Protein AF-A0A8S9KNU0-F1 (afdb_monomer)

InterPro domains:
  IPR002068 Alpha crystallin/Hsp20 domain [PF00011] (7-111)
  IPR002068 Alpha crystallin/Hsp20 domain [PS01031] (1-112)
  IPR008978 HSP20-like chaperone [G3DSA:2.60.40.790] (1-112)
  IPR008978 HSP20-like chaperone [SSF49764] (2-106)
  IPR031107 Small heat shock protein [PTHR11527] (1-111)

Secondary structure (DSSP, 8-state):
-----EEEEEETTEEEEEEE-TT--GGG-EEEEETTTEEEEEEEE-------TT---S---S--EEEEEEEEPPTTEEEEEEEEEEETTEEEEEEEEPPPPP-PPP-PPP-------HHHHHHHHHHTT--TTSHHHHHHHHHHHHHHHHTS--

pLDDT: mean 79.93, std 18.61, range [39.0, 98.62]

Radius of gyration: 36.58 Å; Cα contacts (8 Å, |Δi|>4): 173; chains: 1; bounding box: 70×51×96 Å

Nearest PDB structures (foldseek):
  2byu-assembly1_B  TM=9.142E-01  e=1.350E-09  Triticum aestivum
  5ds1-assembly1_A-2  TM=8.818E-01  e=3.787E-10  Pisum sativum
  3w1z-assembly1_D  TM=8.159E-01  e=3.928E-08  Schizosaccharomyces pombe 972h-
  3w1z-assembly1_B  TM=7.900E-01  e=1.122E-07  Schizosaccharomyces pombe 972h-
  3w1z-assembly1_C  TM=7.941E-01  e=1.186E-07  Schizosaccharomyces pombe 972h-

Structure (mmCIF, N/CA/C/O backbone):
data_AF-A0A8S9KNU0-F1
#
_entry.id   AF-A0A8S9KNU0-F1
#
loop_
_atom_site.group_PDB
_atom_site.id
_atom_site.type_symbol
_atom_site.label_atom_id
_atom_site.label_alt_id
_atom_site.label_comp_id
_atom_site.label_asym_id
_atom_site.label_entity_id
_atom_site.label_seq_id
_atom_site.pdbx_PDB_ins_code
_atom_site.Cartn_x
_atom_site.Cartn_y
_atom_site.Cartn_z
_atom_site.occupancy
_atom_site.B_iso_or_equiv
_atom_site.auth_seq_id
_atom_site.auth_comp_id
_atom_site.auth_asym_id
_atom_site.auth_atom_id
_atom_site.pdbx_PDB_model_num
ATOM 1 N N . MET A 1 1 ? 5.680 15.357 -9.346 1.00 52.38 1 MET A N 1
ATOM 2 C CA . MET A 1 1 ? 5.567 13.998 -8.766 1.00 52.38 1 MET A CA 1
ATOM 3 C C . MET A 1 1 ? 4.979 13.066 -9.814 1.00 52.38 1 MET A C 1
ATOM 5 O O . MET A 1 1 ? 4.029 13.459 -10.489 1.00 52.38 1 MET A O 1
ATOM 9 N N . ALA A 1 2 ? 5.548 11.876 -10.019 1.00 60.03 2 ALA A N 1
ATOM 10 C CA . ALA A 1 2 ? 4.915 10.880 -10.880 1.00 60.03 2 ALA A CA 1
ATOM 11 C C . ALA A 1 2 ? 3.569 10.487 -10.251 1.00 60.03 2 ALA A C 1
ATOM 13 O O . ALA A 1 2 ? 3.541 10.012 -9.116 1.00 60.03 2 ALA A O 1
ATOM 14 N N . ALA A 1 3 ? 2.458 10.743 -10.949 1.00 72.81 3 ALA A N 1
ATOM 15 C CA . ALA A 1 3 ? 1.152 10.288 -10.500 1.00 72.81 3 ALA A CA 1
ATOM 16 C C . ALA A 1 3 ? 1.181 8.765 -10.588 1.00 72.81 3 ALA A C 1
ATOM 18 O O . ALA A 1 3 ? 1.229 8.213 -11.682 1.00 72.81 3 ALA A O 1
ATOM 19 N N . THR A 1 4 ? 1.288 8.120 -9.432 1.00 89.25 4 THR A N 1
ATOM 20 C CA . THR A 1 4 ? 1.235 6.668 -9.317 1.00 89.25 4 THR A CA 1
ATOM 21 C C . THR A 1 4 ? -0.218 6.325 -9.009 1.00 89.25 4 THR A C 1
ATOM 23 O O . THR A 1 4 ? -0.683 6.735 -7.938 1.00 89.25 4 THR A O 1
ATOM 26 N N . PRO A 1 5 ? -0.952 5.710 -9.956 1.00 93.69 5 PRO A N 1
ATOM 27 C CA . PRO A 1 5 ? -2.348 5.348 -9.760 1.00 93.69 5 PRO A CA 1
ATOM 28 C C . PRO A 1 5 ? -2.507 4.455 -8.538 1.00 93.69 5 PRO A C 1
ATOM 30 O O . PRO A 1 5 ? -1.625 3.649 -8.231 1.00 93.69 5 PRO A O 1
ATOM 33 N N . ALA A 1 6 ? -3.607 4.649 -7.822 1.00 96.38 6 ALA A N 1
ATOM 34 C CA . ALA A 1 6 ? -3.935 3.823 -6.684 1.00 96.38 6 ALA A CA 1
ATOM 35 C C . ALA A 1 6 ? -5.440 3.786 -6.450 1.00 96.38 6 ALA A C 1
ATOM 37 O O . ALA A 1 6 ? -6.076 4.842 -6.485 1.00 96.38 6 ALA A O 1
ATOM 38 N N . ASP A 1 7 ? -5.933 2.606 -6.099 1.00 98.00 7 ASP A N 1
ATOM 39 C CA . ASP A 1 7 ? -7.295 2.367 -5.643 1.00 98.00 7 ASP A CA 1
ATOM 40 C C . ASP A 1 7 ? -7.296 2.010 -4.156 1.00 98.00 7 ASP A C 1
ATOM 42 O O . ASP A 1 7 ? -6.345 1.422 -3.632 1.00 98.00 7 ASP A O 1
ATOM 46 N N . VAL A 1 8 ? -8.385 2.364 -3.475 1.00 98.12 8 VAL A N 1
ATOM 47 C CA . VAL A 1 8 ? -8.634 2.003 -2.078 1.00 98.12 8 VAL A CA 1
ATOM 48 C C . VAL A 1 8 ? -9.959 1.267 -2.021 1.00 98.12 8 VAL A C 1
ATOM 50 O O . VAL A 1 8 ? -10.991 1.803 -2.421 1.00 98.12 8 VAL A O 1
ATOM 53 N N . ILE A 1 9 ? -9.918 0.027 -1.550 1.00 98.31 9 ILE A N 1
ATOM 54 C CA . ILE A 1 9 ? -11.060 -0.878 -1.507 1.00 98.31 9 ILE A CA 1
ATOM 55 C C . ILE A 1 9 ? -11.364 -1.175 -0.047 1.00 98.31 9 ILE A C 1
ATOM 57 O O . ILE A 1 9 ? -10.495 -1.614 0.707 1.00 98.31 9 ILE A O 1
ATOM 61 N N . GLU A 1 10 ? -12.609 -0.957 0.350 1.00 98.00 10 GLU A N 1
ATOM 62 C CA . GLU A 1 10 ? -13.100 -1.373 1.654 1.00 98.00 10 GLU A CA 1
ATOM 63 C C . GLU A 1 10 ? -13.756 -2.754 1.547 1.00 98.00 10 GLU A C 1
ATOM 65 O O . GLU A 1 10 ? -14.719 -2.962 0.810 1.00 98.00 10 GLU A O 1
ATOM 70 N N . HIS A 1 11 ? -13.239 -3.704 2.317 1.00 97.44 11 HIS A N 1
ATOM 71 C CA . HIS A 1 11 ? -13.869 -4.991 2.574 1.00 97.44 11 HIS A CA 1
ATOM 72 C C . HIS A 1 11 ? -14.480 -5.002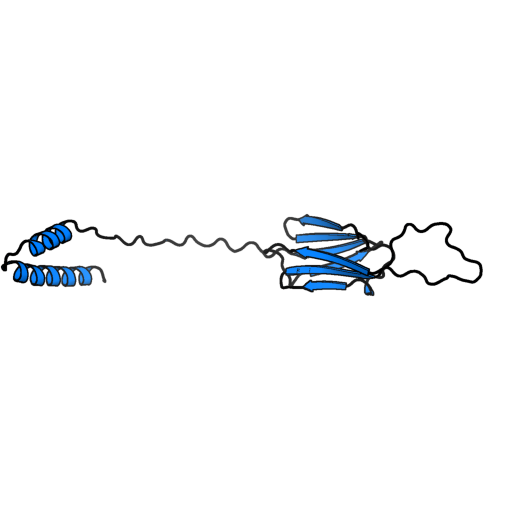 3.984 1.00 97.44 11 HIS A C 1
ATOM 74 O O . HIS A 1 11 ? -14.145 -4.149 4.812 1.00 97.44 11 HIS A O 1
ATOM 80 N N . PRO A 1 12 ? -15.346 -5.978 4.319 1.00 96.00 12 PRO A N 1
ATOM 81 C CA . PRO A 1 12 ? -15.932 -6.072 5.657 1.00 96.00 12 PRO A CA 1
ATOM 82 C C . PRO A 1 12 ? -14.894 -6.082 6.788 1.00 96.00 12 PRO A C 1
ATOM 84 O O . PRO A 1 12 ? -15.094 -5.406 7.792 1.00 96.00 12 PRO A O 1
ATOM 87 N N . ASN A 1 13 ? -13.758 -6.759 6.577 1.00 96.81 13 ASN A N 1
ATOM 88 C CA . ASN A 1 13 ? -12.741 -7.000 7.608 1.00 96.81 13 ASN A CA 1
ATOM 89 C C . ASN A 1 13 ? -11.398 -6.299 7.340 1.00 96.81 13 ASN A C 1
ATOM 91 O O . ASN A 1 13 ? -10.461 -6.497 8.105 1.00 96.81 13 ASN A O 1
ATOM 95 N N . ALA A 1 14 ? -11.261 -5.536 6.250 1.00 98.00 14 ALA A N 1
ATOM 96 C CA . ALA A 1 14 ? -9.982 -4.930 5.875 1.00 98.00 14 ALA A CA 1
ATOM 97 C C . ALA A 1 14 ? -10.144 -3.739 4.923 1.00 98.00 14 ALA A C 1
ATOM 99 O O . ALA A 1 14 ? -11.149 -3.620 4.221 1.00 98.00 14 ALA A O 1
ATOM 100 N N . TYR A 1 15 ? -9.106 -2.914 4.848 1.00 98.56 15 TYR A N 1
ATOM 101 C CA . TYR A 1 15 ? -8.871 -1.949 3.780 1.00 98.56 15 TYR A CA 1
ATOM 102 C C . TYR A 1 15 ? -7.731 -2.447 2.892 1.00 98.56 15 TYR A C 1
ATOM 104 O O . TYR A 1 15 ? -6.698 -2.898 3.389 1.00 98.56 15 TYR A O 1
ATOM 112 N N . VAL A 1 16 ? -7.909 -2.369 1.575 1.00 98.56 16 VAL A N 1
ATOM 113 C CA . VAL A 1 16 ? -6.924 -2.820 0.589 1.00 98.56 16 VAL A CA 1
ATOM 114 C C . VAL A 1 16 ? -6.544 -1.662 -0.320 1.00 98.56 16 VAL A C 1
ATOM 116 O O . VAL A 1 16 ? -7.388 -1.098 -1.011 1.00 98.56 16 VAL A O 1
ATOM 119 N N . PHE A 1 17 ? -5.258 -1.333 -0.341 1.00 98.44 17 PHE A N 1
ATOM 120 C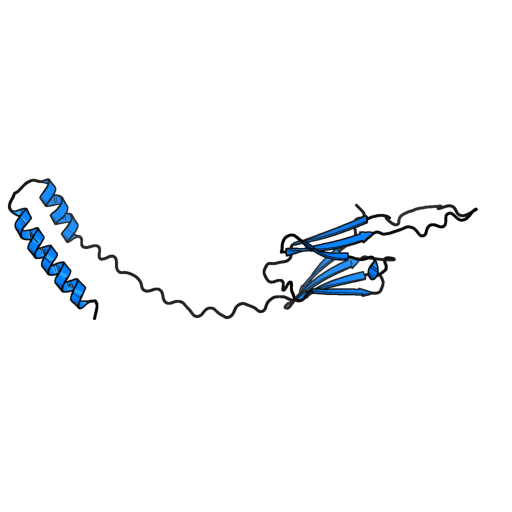 CA . PHE A 1 17 ? -4.667 -0.305 -1.188 1.00 98.44 17 PHE A CA 1
ATOM 121 C C . PHE A 1 17 ? -3.956 -0.990 -2.347 1.00 98.44 17 PHE A C 1
ATOM 123 O O . PHE A 1 17 ? -3.012 -1.753 -2.131 1.00 98.44 17 PHE A O 1
ATOM 130 N N . VAL A 1 18 ? -4.405 -0.729 -3.569 1.00 98.19 18 VAL A N 1
ATOM 131 C CA . VAL A 1 18 ? -3.822 -1.284 -4.794 1.00 98.19 18 VAL A CA 1
ATOM 132 C C . VAL A 1 18 ? -3.084 -0.160 -5.496 1.00 98.19 18 VAL A C 1
ATOM 134 O O . VAL A 1 18 ? -3.687 0.864 -5.786 1.00 98.19 18 VAL A O 1
ATOM 137 N N . VAL A 1 19 ? -1.781 -0.308 -5.723 1.00 96.69 19 VAL A N 1
ATOM 138 C CA . VAL A 1 19 ? -0.928 0.753 -6.266 1.00 96.69 19 VAL A CA 1
ATOM 139 C C . VAL A 1 19 ? -0.090 0.212 -7.415 1.00 96.69 19 VAL A C 1
ATOM 141 O O . VAL A 1 19 ? 0.651 -0.757 -7.248 1.00 96.69 19 VAL A O 1
ATOM 144 N N . ASP A 1 20 ? -0.152 0.874 -8.566 1.00 94.38 20 ASP A N 1
ATOM 145 C CA . ASP A 1 20 ? 0.602 0.456 -9.746 1.00 94.38 20 ASP A CA 1
ATOM 146 C C . ASP A 1 20 ? 2.092 0.763 -9.575 1.00 94.38 20 ASP A C 1
ATOM 148 O O . ASP A 1 20 ? 2.511 1.921 -9.542 1.00 94.38 20 ASP A O 1
ATOM 152 N N . MET A 1 21 ? 2.927 -0.272 -9.537 1.00 91.75 21 MET A N 1
ATOM 153 C CA . MET A 1 21 ? 4.382 -0.201 -9.355 1.00 91.75 21 MET A CA 1
ATOM 154 C C . MET A 1 21 ? 5.168 -0.953 -10.449 1.00 91.75 21 MET A C 1
ATOM 156 O O . MET A 1 21 ? 6.086 -1.715 -10.135 1.00 91.75 21 MET A O 1
ATOM 160 N N . PRO A 1 22 ? 4.873 -0.753 -11.751 1.00 91.25 22 PRO A N 1
ATOM 161 C CA . PRO A 1 22 ? 5.529 -1.517 -12.804 1.00 91.25 22 PRO A CA 1
ATOM 162 C C . PRO A 1 22 ? 7.029 -1.216 -12.869 1.00 91.25 22 PRO A C 1
ATOM 164 O O . PRO A 1 22 ? 7.444 -0.053 -12.936 1.00 91.25 22 PRO A O 1
ATOM 167 N N . GLY A 1 23 ? 7.829 -2.283 -12.918 1.00 88.81 23 GLY A N 1
ATOM 168 C CA . GLY A 1 23 ? 9.282 -2.213 -13.078 1.00 88.81 23 GLY A CA 1
ATOM 169 C C . GLY A 1 23 ? 10.050 -1.761 -11.835 1.00 88.81 23 GLY A C 1
ATOM 170 O O . GLY A 1 23 ? 11.196 -1.351 -11.979 1.00 88.81 23 GLY A O 1
ATOM 171 N N . ILE A 1 24 ? 9.437 -1.809 -10.650 1.00 90.31 24 ILE A N 1
ATOM 172 C CA . ILE A 1 24 ? 10.104 -1.546 -9.369 1.00 90.31 24 ILE A CA 1
ATOM 173 C C . ILE A 1 24 ? 10.237 -2.874 -8.626 1.00 90.31 24 ILE A C 1
ATOM 175 O O . ILE A 1 24 ? 9.274 -3.639 -8.539 1.00 90.31 24 ILE A O 1
ATOM 179 N N . LYS A 1 25 ? 11.424 -3.159 -8.089 1.00 89.38 25 LYS A N 1
ATOM 180 C CA . LYS A 1 25 ? 1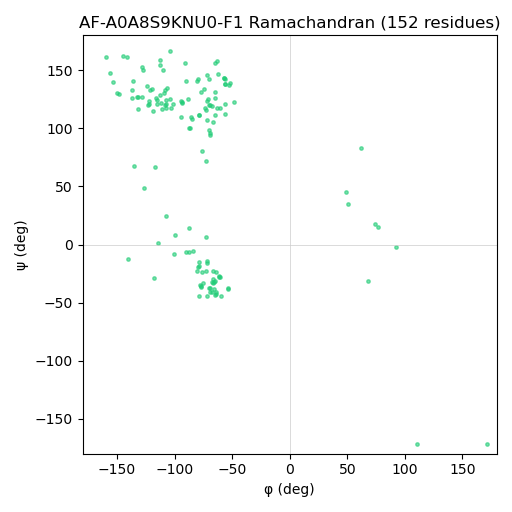1.631 -4.356 -7.264 1.00 89.38 25 LYS A CA 1
ATOM 181 C C . LYS A 1 25 ? 10.949 -4.177 -5.912 1.00 89.38 25 LYS A C 1
ATOM 183 O O . LYS A 1 25 ? 10.950 -3.080 -5.368 1.00 89.38 25 LYS A O 1
ATOM 188 N N . GLY A 1 26 ? 10.420 -5.256 -5.333 1.00 88.38 26 GLY A N 1
ATOM 189 C CA . GLY A 1 26 ? 9.752 -5.197 -4.024 1.00 88.38 26 GLY A CA 1
ATOM 190 C C . GLY A 1 26 ? 10.614 -4.556 -2.928 1.00 88.38 26 GLY A C 1
ATOM 191 O O . GLY A 1 26 ? 10.110 -3.762 -2.146 1.00 88.38 26 GLY A O 1
ATOM 192 N N . GLU A 1 27 ? 11.922 -4.821 -2.943 1.00 90.81 27 GLU A N 1
ATOM 193 C CA . GLU A 1 27 ? 12.914 -4.260 -2.009 1.00 90.81 27 GLU A CA 1
ATOM 194 C C . GLU A 1 27 ? 13.080 -2.731 -2.114 1.00 90.81 27 GLU A C 1
ATOM 196 O O . GLU A 1 27 ? 13.502 -2.082 -1.162 1.00 90.81 27 GLU A O 1
ATOM 201 N N . GLU A 1 28 ? 12.740 -2.141 -3.262 1.00 91.75 28 GLU A N 1
ATOM 202 C CA . GLU A 1 28 ? 12.826 -0.696 -3.515 1.00 91.75 28 GLU A CA 1
ATOM 203 C C . GLU A 1 28 ? 11.528 0.041 -3.132 1.00 91.75 28 GLU A C 1
ATOM 205 O O . GLU A 1 28 ? 11.468 1.275 -3.169 1.00 91.75 28 GLU A O 1
ATOM 210 N N . ILE A 1 29 ? 10.477 -0.702 -2.765 1.00 95.12 29 ILE A N 1
ATOM 211 C CA . ILE A 1 29 ? 9.192 -0.161 -2.325 1.00 95.12 29 ILE A CA 1
ATOM 212 C C . ILE A 1 29 ? 9.195 -0.068 -0.803 1.00 95.12 29 ILE A C 1
ATOM 214 O O . ILE A 1 29 ? 9.342 -1.058 -0.091 1.00 95.12 29 ILE A O 1
ATOM 218 N N . LYS A 1 30 ? 8.954 1.135 -0.288 1.00 97.00 30 LYS A N 1
ATOM 219 C CA . LYS A 1 30 ? 8.873 1.400 1.146 1.00 97.00 30 LYS A CA 1
ATOM 220 C C . LYS A 1 30 ? 7.427 1.678 1.545 1.00 97.00 30 LYS A C 1
ATOM 222 O O . LYS A 1 30 ? 6.827 2.639 1.059 1.00 97.00 30 LYS A O 1
ATOM 227 N N . VAL A 1 31 ? 6.898 0.854 2.448 1.00 97.44 31 VAL A N 1
ATOM 228 C CA . VAL A 1 31 ? 5.557 0.988 3.039 1.00 97.44 31 VAL A CA 1
ATOM 229 C C . VAL A 1 31 ? 5.705 1.253 4.533 1.00 97.44 31 VAL A C 1
ATOM 231 O O . VAL A 1 31 ? 6.388 0.498 5.221 1.00 97.44 31 VAL A O 1
ATOM 234 N N . GLN A 1 32 ? 5.125 2.344 5.029 1.00 97.50 32 GLN A N 1
ATOM 235 C CA . GLN A 1 32 ? 5.232 2.770 6.429 1.00 97.50 32 GLN A CA 1
ATOM 236 C C . GLN A 1 32 ? 3.941 3.424 6.909 1.00 97.50 32 GLN A C 1
ATOM 238 O O . GLN A 1 32 ? 3.147 3.884 6.095 1.00 97.50 32 GLN A O 1
ATOM 243 N N . VAL A 1 33 ? 3.770 3.520 8.226 1.00 97.56 33 VAL A N 1
ATOM 244 C CA . VAL A 1 33 ? 2.754 4.376 8.846 1.00 97.56 33 VAL A CA 1
ATOM 245 C C . VAL A 1 33 ? 3.465 5.566 9.492 1.00 97.56 33 VAL A C 1
ATOM 247 O O . VAL A 1 33 ? 4.394 5.389 10.277 1.00 97.56 33 VAL A O 1
ATOM 250 N N . GLU A 1 34 ? 3.063 6.779 9.122 1.00 96.94 34 GLU A N 1
ATOM 251 C CA . GLU A 1 34 ? 3.546 8.048 9.675 1.00 96.94 34 GLU A CA 1
ATOM 252 C C . GLU A 1 34 ? 2.420 8.740 10.453 1.00 96.94 34 GLU A C 1
ATOM 254 O O . GLU A 1 34 ? 1.245 8.504 10.181 1.00 96.94 34 GLU A O 1
ATOM 259 N N . ASN A 1 35 ? 2.758 9.652 11.373 1.00 94.62 35 ASN A N 1
ATOM 260 C CA . ASN A 1 35 ? 1.780 10.484 12.096 1.00 94.62 35 ASN A CA 1
ATOM 261 C C . ASN A 1 35 ? 0.619 9.662 12.687 1.00 94.62 35 ASN A C 1
ATOM 263 O O . ASN A 1 35 ? -0.545 10.007 12.496 1.00 94.62 35 ASN A O 1
ATOM 267 N N . GLU A 1 36 ? 0.958 8.538 13.323 1.00 92.69 36 GLU A N 1
ATOM 268 C CA . GLU A 1 36 ? 0.048 7.588 13.984 1.00 92.69 36 GLU A CA 1
ATOM 269 C C . GLU A 1 36 ? -0.886 6.797 13.057 1.00 92.69 36 GLU A C 1
ATOM 271 O O . GLU A 1 36 ? -1.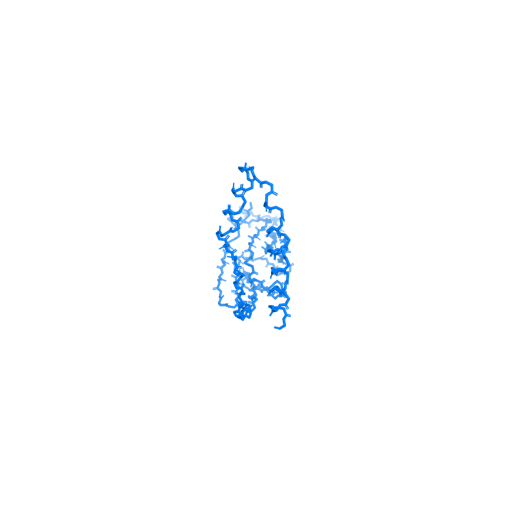193 5.657 13.366 1.00 92.69 36 GLU A O 1
ATOM 276 N N . ASN A 1 37 ? -1.318 7.341 11.918 1.00 96.00 37 ASN A N 1
ATOM 277 C CA . ASN A 1 37 ? -2.411 6.767 11.122 1.00 96.00 37 ASN A CA 1
ATOM 278 C C . ASN A 1 37 ? -2.178 6.841 9.598 1.00 96.00 37 ASN A C 1
ATOM 280 O O . ASN A 1 37 ? -2.858 6.173 8.826 1.00 96.00 37 ASN A O 1
ATOM 284 N N . VAL A 1 38 ? -1.194 7.595 9.116 1.00 98.00 38 VAL A N 1
ATOM 285 C CA . VAL A 1 38 ? -1.038 7.839 7.677 1.00 98.00 38 VAL A CA 1
ATOM 286 C C . VAL A 1 38 ? -0.231 6.722 7.021 1.00 98.00 38 VAL A C 1
ATOM 288 O O . VAL A 1 38 ? 0.984 6.655 7.190 1.00 98.00 38 VAL A O 1
ATOM 291 N N . LEU A 1 39 ? -0.872 5.889 6.198 1.00 98.31 39 LEU A N 1
ATOM 292 C CA . LEU A 1 39 ? -0.184 4.908 5.359 1.00 98.31 39 LEU A CA 1
ATOM 293 C C . LEU A 1 39 ? 0.577 5.620 4.235 1.00 98.31 39 LEU A C 1
ATOM 295 O O . LEU A 1 39 ? -0.015 6.292 3.388 1.00 98.31 39 LEU A O 1
ATOM 299 N N . VAL A 1 40 ? 1.892 5.436 4.196 1.00 97.81 40 VAL A N 1
ATOM 300 C CA . VAL A 1 40 ? 2.800 6.021 3.211 1.00 97.81 40 VAL A CA 1
ATOM 301 C C . VAL A 1 40 ? 3.435 4.925 2.370 1.00 97.81 40 VAL A C 1
ATOM 303 O O . VAL A 1 40 ? 4.148 4.061 2.874 1.00 97.81 40 VAL A O 1
ATOM 306 N N . VAL A 1 41 ? 3.211 5.001 1.060 1.00 97.12 41 VAL A N 1
ATOM 307 C CA . VAL A 1 41 ? 3.846 4.150 0.051 1.00 97.12 41 VAL A CA 1
ATOM 308 C C . VAL A 1 41 ? 4.784 5.015 -0.778 1.00 97.12 41 VAL A C 1
ATOM 310 O O . VAL A 1 41 ? 4.359 5.996 -1.392 1.00 97.12 41 VAL A O 1
ATOM 313 N N . SER A 1 42 ? 6.063 4.664 -0.810 1.00 95.50 42 SER A N 1
ATOM 314 C CA . SER A 1 42 ? 7.095 5.445 -1.490 1.00 95.50 42 SER A CA 1
ATOM 315 C C . SER A 1 42 ? 8.124 4.565 -2.186 1.00 95.50 42 SER A C 1
ATOM 317 O O . SER A 1 42 ? 8.247 3.377 -1.896 1.00 95.50 42 SER A O 1
ATOM 319 N N . GLY A 1 43 ? 8.849 5.160 -3.126 1.00 92.81 43 GLY A N 1
ATOM 320 C CA . GLY A 1 43 ? 9.910 4.501 -3.875 1.00 92.81 43 GLY A CA 1
ATOM 321 C C . GLY A 1 43 ? 10.395 5.379 -5.021 1.00 92.81 43 GLY A C 1
ATOM 322 O O . GLY A 1 43 ? 10.011 6.550 -5.146 1.00 92.81 43 GLY A O 1
ATOM 323 N N . GLU A 1 44 ? 11.239 4.816 -5.876 1.00 91.12 44 GLU A N 1
ATOM 324 C CA . GLU A 1 44 ? 11.833 5.533 -6.997 1.00 91.12 44 GLU A CA 1
ATOM 325 C C . GLU A 1 44 ? 11.828 4.677 -8.260 1.00 91.12 44 GLU A C 1
ATOM 327 O O . GLU A 1 44 ? 12.329 3.561 -8.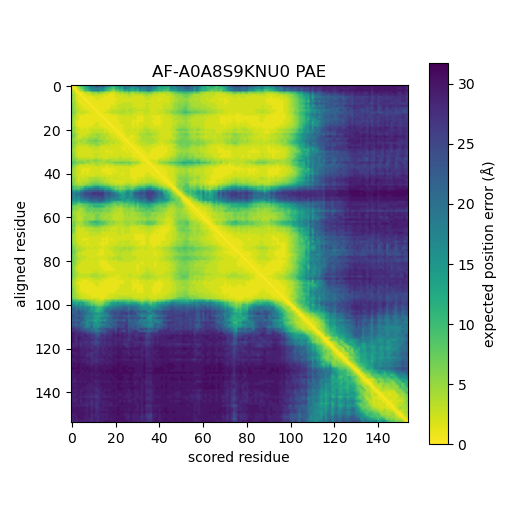271 1.00 91.12 44 GLU A O 1
ATOM 332 N N . ARG A 1 45 ? 11.267 5.212 -9.350 1.00 89.75 45 ARG A N 1
ATOM 333 C CA . ARG A 1 45 ? 11.404 4.596 -10.672 1.00 89.75 45 ARG A CA 1
ATOM 334 C C . ARG A 1 45 ? 12.704 5.077 -11.282 1.00 89.75 45 ARG A C 1
ATOM 336 O O . ARG A 1 45 ? 12.784 6.241 -11.676 1.00 89.75 45 ARG A O 1
ATOM 343 N N . GLN A 1 46 ? 13.697 4.205 -11.365 1.00 85.25 46 GLN A N 1
ATOM 344 C CA . GLN A 1 46 ? 14.964 4.527 -12.012 1.00 85.25 46 GLN A CA 1
ATOM 345 C C . GLN A 1 46 ? 14.948 4.156 -13.496 1.00 85.25 46 GLN A C 1
ATOM 347 O O . GLN A 1 46 ? 14.173 3.314 -13.954 1.00 85.25 46 GLN A O 1
ATOM 352 N N . ARG A 1 47 ? 15.803 4.826 -14.268 1.00 79.19 47 ARG A N 1
ATOM 353 C CA . ARG A 1 47 ? 16.075 4.449 -15.655 1.00 79.19 47 ARG A CA 1
ATOM 354 C C . ARG A 1 47 ? 17.074 3.298 -15.642 1.00 79.19 47 ARG A C 1
ATOM 356 O O . ARG A 1 47 ? 18.051 3.359 -14.899 1.00 79.19 47 ARG A O 1
ATOM 363 N N . GLU A 1 48 ? 16.913 2.319 -16.527 1.00 71.44 48 GLU A N 1
ATOM 364 C CA . GLU A 1 48 ? 18.074 1.516 -16.907 1.00 71.44 48 GLU A CA 1
ATOM 365 C C . GLU A 1 48 ? 19.059 2.441 -17.620 1.00 71.44 48 GLU A C 1
ATOM 367 O O . GLU A 1 48 ? 18.786 2.987 -18.694 1.00 71.44 48 GLU A O 1
ATOM 372 N N . ASN A 1 49 ? 20.185 2.691 -16.962 1.00 62.22 49 ASN A N 1
ATOM 373 C CA . ASN A 1 49 ? 21.211 3.590 -17.452 1.00 62.22 49 ASN A CA 1
ATOM 374 C C . ASN A 1 49 ? 22.000 2.877 -18.557 1.00 62.22 49 ASN A C 1
ATOM 376 O O . ASN A 1 49 ? 23.054 2.294 -18.328 1.00 62.22 49 ASN A O 1
ATOM 380 N N . LYS A 1 50 ? 21.426 2.862 -19.759 1.00 57.41 50 LYS A N 1
ATOM 381 C CA . LYS A 1 50 ? 22.080 2.422 -20.990 1.00 57.41 50 LYS A CA 1
ATOM 382 C C . LYS A 1 50 ? 21.768 3.413 -22.104 1.00 57.41 50 LYS A C 1
ATOM 384 O O . LYS A 1 50 ? 21.092 3.099 -23.077 1.00 57.41 50 LYS A O 1
ATOM 389 N N . GLU A 1 51 ? 22.295 4.625 -21.970 1.00 57.28 51 GLU A N 1
ATOM 390 C CA . GLU A 1 51 ? 22.828 5.300 -23.157 1.00 57.28 51 GLU A CA 1
ATOM 391 C C . GLU A 1 51 ? 24.135 4.582 -23.497 1.00 57.28 51 GLU A C 1
ATOM 393 O O . GLU A 1 51 ? 25.231 5.040 -23.200 1.00 57.28 51 GLU A O 1
ATOM 398 N N . SER A 1 52 ? 24.001 3.359 -24.010 1.00 64.94 52 SER A N 1
ATOM 399 C CA . SER A 1 52 ? 25.095 2.687 -24.694 1.00 64.94 52 SER A CA 1
ATOM 400 C C . SER A 1 52 ? 25.441 3.533 -25.917 1.00 64.94 52 SER A C 1
ATOM 402 O O . SER A 1 52 ? 24.535 4.120 -26.520 1.00 64.94 52 SER A O 1
ATOM 404 N N . GLU A 1 53 ? 26.712 3.579 -26.314 1.00 74.75 53 GLU A N 1
ATOM 405 C CA . GLU A 1 53 ? 27.096 4.218 -27.575 1.00 74.75 53 GLU A CA 1
ATOM 406 C C . GLU A 1 53 ? 26.181 3.728 -28.713 1.00 74.75 53 GLU A C 1
ATOM 408 O O . GLU A 1 53 ? 26.023 2.527 -28.937 1.00 74.75 53 GLU A O 1
ATOM 413 N N . GLY A 1 54 ? 25.505 4.667 -29.382 1.00 79.75 54 GLY A N 1
ATOM 414 C CA . GLY A 1 54 ? 24.575 4.380 -30.479 1.00 79.75 54 GLY A CA 1
ATOM 415 C C . GLY A 1 54 ? 23.097 4.187 -30.107 1.00 79.75 54 GLY A C 1
ATOM 416 O O . GLY A 1 54 ? 22.282 4.036 -31.015 1.00 79.75 54 GLY A O 1
ATOM 417 N N . VAL A 1 55 ? 22.700 4.237 -28.828 1.00 80.31 55 VAL A N 1
ATOM 418 C CA . VAL A 1 55 ? 21.283 4.116 -28.421 1.00 80.31 55 VAL A CA 1
ATOM 419 C C . VAL A 1 55 ? 20.685 5.486 -28.094 1.00 80.31 55 VAL A C 1
ATOM 421 O O . VAL A 1 55 ? 21.137 6.175 -27.183 1.00 80.31 55 VAL A O 1
ATOM 424 N N . LYS A 1 56 ? 19.620 5.873 -28.810 1.00 85.25 56 LYS A N 1
ATOM 425 C CA . LYS A 1 56 ? 18.877 7.126 -28.590 1.00 85.25 56 LYS A CA 1
ATOM 426 C C . LYS A 1 56 ? 17.397 6.852 -28.337 1.00 85.25 56 LYS A C 1
ATOM 428 O O . LYS A 1 56 ? 16.754 6.102 -29.068 1.00 85.25 56 LYS A O 1
ATOM 433 N N . TYR A 1 57 ? 16.831 7.538 -27.349 1.00 81.94 57 TYR A N 1
ATOM 434 C CA . TYR A 1 57 ? 15.387 7.558 -27.136 1.00 81.94 57 TYR A CA 1
ATOM 435 C C . TYR A 1 57 ? 14.697 8.328 -28.263 1.00 81.94 57 TYR A C 1
ATOM 437 O O . TYR A 1 57 ? 14.939 9.519 -28.455 1.00 81.94 57 TYR A O 1
ATOM 445 N N . VAL A 1 58 ? 13.810 7.652 -28.992 1.00 89.62 58 VAL A N 1
ATOM 446 C CA . VAL A 1 58 ? 12.945 8.300 -29.992 1.00 89.62 58 VAL A CA 1
ATOM 447 C C . VAL A 1 58 ? 11.781 9.023 -29.306 1.00 89.62 58 VAL A C 1
ATOM 449 O O . VAL A 1 58 ? 11.368 10.093 -29.746 1.00 89.62 58 VAL A O 1
ATOM 452 N N . ARG A 1 59 ? 11.265 8.462 -28.203 1.00 88.75 59 ARG A N 1
ATOM 453 C CA . ARG A 1 59 ? 10.162 9.021 -27.412 1.00 88.75 59 ARG A CA 1
ATOM 454 C C . ARG A 1 59 ? 10.210 8.508 -25.975 1.00 88.75 59 ARG A C 1
ATOM 456 O O . ARG A 1 59 ? 10.621 7.376 -25.733 1.00 88.75 59 ARG A O 1
ATOM 463 N N . MET A 1 60 ? 9.773 9.334 -25.028 1.00 86.12 60 MET A N 1
ATOM 464 C CA . MET A 1 60 ? 9.699 8.987 -23.608 1.00 86.12 60 MET A CA 1
ATOM 465 C C . MET A 1 60 ? 8.329 9.359 -23.043 1.00 86.12 60 MET A C 1
ATOM 467 O O . MET A 1 60 ? 7.978 10.532 -22.991 1.00 86.12 60 MET A O 1
ATOM 471 N N . GLU A 1 61 ? 7.576 8.355 -22.598 1.00 89.00 61 GLU A N 1
ATOM 472 C CA . GLU A 1 61 ? 6.254 8.543 -21.970 1.00 89.00 61 GLU A CA 1
ATOM 473 C C . GLU A 1 61 ? 6.218 8.042 -20.524 1.00 89.00 61 GLU A C 1
ATOM 475 O O . GLU A 1 61 ? 5.485 8.563 -19.682 1.00 89.00 61 GLU A O 1
ATOM 480 N N . ARG A 1 62 ? 7.047 7.038 -20.215 1.00 86.75 62 ARG A N 1
ATOM 481 C CA . ARG A 1 62 ? 7.164 6.475 -18.871 1.00 86.75 62 ARG A CA 1
ATOM 482 C C . ARG A 1 62 ? 7.728 7.530 -17.926 1.00 86.75 62 ARG A C 1
ATOM 484 O O . ARG A 1 62 ? 8.795 8.091 -18.171 1.00 86.75 62 ARG A O 1
ATOM 491 N N . ARG A 1 63 ? 7.023 7.773 -16.822 1.00 83.38 63 ARG A N 1
ATOM 492 C CA . ARG A 1 63 ? 7.490 8.688 -15.778 1.00 83.38 63 ARG A CA 1
ATOM 493 C C . ARG A 1 63 ? 8.612 8.038 -14.965 1.00 83.38 63 ARG A C 1
ATOM 495 O O . ARG A 1 63 ? 8.481 6.897 -14.531 1.00 83.38 63 ARG A O 1
ATOM 502 N N . ILE A 1 64 ? 9.679 8.798 -14.742 1.00 86.31 64 ILE A N 1
ATOM 503 C CA . ILE A 1 64 ? 10.862 8.421 -13.956 1.00 86.31 64 ILE A CA 1
ATOM 504 C C . ILE A 1 64 ? 10.899 9.295 -12.696 1.00 86.31 64 ILE A C 1
ATOM 506 O O . ILE A 1 64 ? 10.358 10.405 -12.684 1.00 86.31 64 ILE A O 1
ATOM 510 N N . GLY A 1 65 ? 11.530 8.788 -11.643 1.00 88.38 65 GLY A N 1
ATOM 511 C CA . GLY A 1 65 ? 11.809 9.509 -10.410 1.00 88.38 65 GLY A CA 1
ATOM 512 C C . GLY A 1 65 ? 10.996 9.020 -9.219 1.00 88.38 65 GLY A C 1
ATOM 513 O O . GLY A 1 65 ? 10.303 7.997 -9.262 1.00 88.38 65 GLY A O 1
ATOM 514 N N . LYS A 1 66 ? 11.110 9.778 -8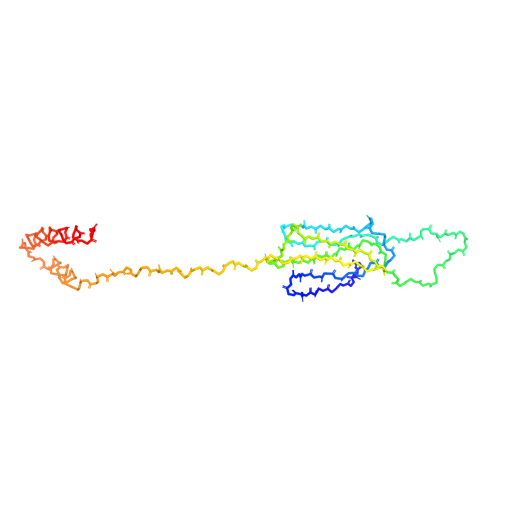.128 1.00 91.12 66 LYS A N 1
ATOM 515 C CA . LYS A 1 66 ? 10.497 9.455 -6.840 1.00 91.12 66 LYS A CA 1
ATOM 516 C C . LYS A 1 66 ? 8.979 9.595 -6.884 1.00 91.12 66 LYS A C 1
ATOM 518 O O . LYS A 1 66 ? 8.429 10.522 -7.493 1.00 91.12 66 LYS A O 1
ATOM 523 N N . PHE A 1 67 ? 8.307 8.687 -6.194 1.00 91.25 67 PHE A N 1
ATOM 524 C CA . PHE A 1 67 ? 6.875 8.745 -5.952 1.00 91.25 67 PHE A CA 1
ATOM 525 C C . PHE A 1 67 ? 6.584 8.579 -4.462 1.00 91.25 67 PHE A C 1
ATOM 527 O O . PHE A 1 67 ? 7.338 7.955 -3.716 1.00 91.25 67 PHE A O 1
ATOM 534 N N . MET A 1 68 ? 5.465 9.159 -4.043 1.00 93.06 68 MET A N 1
ATOM 535 C CA . MET A 1 68 ? 4.939 9.029 -2.694 1.00 93.06 68 MET A CA 1
ATOM 536 C C . MET A 1 68 ? 3.419 9.134 -2.756 1.00 93.06 68 MET A C 1
ATOM 538 O O . MET A 1 68 ? 2.875 10.056 -3.371 1.00 93.06 68 MET A O 1
ATOM 542 N N . ARG A 1 69 ? 2.739 8.180 -2.130 1.00 94.38 69 ARG A N 1
ATOM 543 C CA . ARG A 1 69 ? 1.295 8.174 -1.911 1.00 94.38 69 ARG A CA 1
ATOM 544 C C . ARG A 1 69 ? 1.059 8.108 -0.412 1.00 94.38 69 ARG A C 1
ATOM 546 O O . ARG A 1 69 ? 1.704 7.316 0.267 1.00 94.38 69 ARG A O 1
ATOM 553 N N . LYS A 1 70 ? 0.170 8.965 0.082 1.00 96.38 70 LYS A N 1
ATOM 554 C CA . LYS A 1 70 ? -0.246 8.998 1.482 1.00 96.38 70 LYS A CA 1
ATOM 555 C C . LYS A 1 70 ? -1.743 8.749 1.543 1.00 96.38 70 LYS A C 1
ATOM 557 O O . LYS A 1 70 ? -2.483 9.352 0.765 1.00 96.38 70 LYS A O 1
ATOM 562 N N . PHE A 1 71 ? -2.161 7.881 2.448 1.00 97.31 71 PHE A N 1
ATOM 563 C CA . PHE A 1 71 ? -3.556 7.556 2.690 1.00 97.31 71 PHE A CA 1
ATOM 564 C C . PHE A 1 71 ? -3.833 7.693 4.181 1.00 97.31 71 PHE A C 1
ATOM 566 O O . PHE A 1 71 ? -3.121 7.108 4.993 1.00 97.31 71 PHE A O 1
ATOM 573 N N . GLN A 1 72 ? -4.852 8.470 4.536 1.00 97.81 72 GLN A N 1
ATOM 574 C CA . GLN A 1 72 ? -5.347 8.497 5.906 1.00 97.81 72 GLN A CA 1
ATOM 575 C C . GLN A 1 72 ? -6.070 7.174 6.166 1.00 97.81 72 GLN A C 1
ATOM 577 O O . GLN A 1 72 ? -6.994 6.831 5.423 1.00 97.81 72 GLN A O 1
ATOM 582 N N . LEU A 1 73 ? -5.647 6.430 7.185 1.00 97.88 73 LEU A N 1
ATOM 583 C CA . LEU A 1 73 ? -6.344 5.221 7.591 1.00 97.88 73 LEU A CA 1
ATOM 584 C C . LEU A 1 73 ? -7.576 5.583 8.440 1.00 97.88 73 LEU A C 1
ATOM 586 O O . LEU A 1 73 ? -7.533 6.528 9.234 1.00 97.88 73 LEU A O 1
ATOM 590 N N . PRO A 1 74 ? -8.694 4.860 8.294 1.00 95.88 74 PRO A N 1
ATOM 591 C CA . PRO A 1 74 ? -9.830 5.006 9.199 1.00 95.88 74 PRO A CA 1
ATOM 592 C C . PRO A 1 74 ? -9.477 4.601 10.637 1.00 95.88 74 PRO A C 1
ATOM 594 O O . PRO A 1 74 ? -8.562 3.813 10.859 1.00 95.88 74 PRO A O 1
ATOM 597 N N . GLU A 1 75 ? -10.229 5.097 11.621 1.00 94.75 75 GLU A N 1
ATOM 598 C CA . GLU A 1 75 ? -9.964 4.843 13.051 1.00 94.75 75 GLU A CA 1
ATOM 599 C C . GLU A 1 75 ? -10.033 3.361 13.440 1.00 94.75 75 GLU A C 1
ATOM 601 O O . GLU A 1 75 ? -9.382 2.930 14.384 1.00 94.75 75 GLU A O 1
ATOM 606 N N . ASN A 1 76 ? -10.820 2.569 12.710 1.00 95.81 76 ASN A N 1
ATOM 607 C CA . ASN A 1 76 ? -10.949 1.135 12.937 1.00 95.81 76 ASN A CA 1
ATOM 608 C C . ASN A 1 76 ? -9.896 0.305 12.186 1.00 95.81 76 ASN A C 1
ATOM 610 O O . ASN A 1 76 ? -10.093 -0.896 12.041 1.00 95.81 76 ASN A O 1
ATOM 614 N N . ALA A 1 77 ? -8.829 0.908 11.662 1.00 97.00 77 ALA A N 1
ATOM 615 C CA . ALA A 1 77 ? -7.713 0.178 11.073 1.00 97.00 77 ALA A CA 1
ATOM 616 C C . ALA A 1 77 ? -6.806 -0.415 12.167 1.00 97.00 77 ALA A C 1
ATOM 618 O O . ALA A 1 77 ? -6.398 0.281 13.093 1.00 97.00 77 ALA A O 1
ATOM 619 N N . ASP A 1 78 ? -6.469 -1.696 12.042 1.00 97.25 78 ASP A N 1
ATOM 620 C CA . ASP A 1 78 ? -5.526 -2.391 12.914 1.00 97.25 78 ASP A CA 1
ATOM 621 C C . ASP A 1 78 ? -4.095 -2.192 12.388 1.00 97.25 78 ASP A C 1
ATOM 623 O O . ASP A 1 78 ? -3.661 -2.826 11.422 1.00 97.25 78 ASP A O 1
ATOM 627 N N . LEU A 1 79 ? -3.361 -1.268 13.012 1.00 95.88 79 LEU A N 1
ATOM 628 C CA . LEU A 1 79 ? -2.005 -0.896 12.598 1.00 95.88 79 LEU A CA 1
ATOM 629 C C . LEU A 1 79 ? -0.959 -1.977 12.893 1.00 95.88 79 LEU A C 1
ATOM 631 O O . LEU A 1 79 ? 0.132 -1.934 12.325 1.00 95.88 79 LEU A O 1
ATOM 635 N N . GLU A 1 80 ? -1.279 -2.946 13.753 1.00 95.69 80 GLU A N 1
ATOM 636 C CA . GLU A 1 80 ? -0.402 -4.084 14.037 1.00 95.69 80 GLU A CA 1
ATOM 637 C C . GLU A 1 80 ? -0.506 -5.156 12.944 1.00 95.69 80 GLU A C 1
ATOM 639 O O . GLU A 1 80 ? 0.403 -5.970 12.769 1.00 95.69 80 GLU A O 1
ATOM 644 N N . LYS A 1 81 ? -1.590 -5.128 12.160 1.00 97.44 81 LYS A N 1
ATOM 645 C CA . LYS A 1 81 ? -1.902 -6.119 11.127 1.00 97.44 81 LYS A CA 1
ATOM 646 C C . LYS A 1 81 ? -1.934 -5.509 9.737 1.00 97.44 81 LYS A C 1
ATOM 648 O O . LYS A 1 81 ? -2.956 -5.469 9.045 1.00 97.44 81 LYS A O 1
ATOM 653 N N . ILE A 1 82 ? -0.753 -5.074 9.317 1.00 97.88 82 ILE A N 1
ATOM 654 C CA . ILE A 1 82 ? -0.502 -4.577 7.968 1.00 97.88 82 ILE A CA 1
ATOM 655 C C . ILE A 1 82 ? 0.355 -5.591 7.216 1.00 97.88 82 ILE A C 1
ATOM 657 O O . ILE A 1 82 ? 1.409 -6.013 7.687 1.00 97.88 82 ILE A O 1
ATOM 661 N N . SER A 1 83 ? -0.073 -5.951 6.011 1.00 97.94 83 SER A N 1
ATOM 662 C CA . SER A 1 83 ? 0.703 -6.786 5.092 1.00 97.94 83 SER A CA 1
ATOM 663 C C . SER A 1 83 ? 0.813 -6.126 3.724 1.00 97.94 83 SER A C 1
ATOM 665 O O . SER A 1 83 ? -0.064 -5.371 3.305 1.00 97.94 83 SER A O 1
ATOM 667 N N . ALA A 1 84 ? 1.904 -6.399 3.015 1.00 97.50 84 ALA A N 1
ATOM 668 C CA . ALA A 1 84 ? 2.141 -5.865 1.684 1.00 97.50 84 ALA A CA 1
ATOM 669 C C . ALA A 1 84 ? 2.697 -6.954 0.770 1.00 97.50 84 ALA A C 1
ATOM 671 O O . ALA A 1 84 ? 3.627 -7.670 1.135 1.00 97.50 84 ALA A O 1
ATOM 672 N N . VAL A 1 85 ? 2.135 -7.059 -0.430 1.00 96.81 85 VAL A N 1
ATOM 673 C CA . VAL A 1 85 ? 2.590 -7.982 -1.471 1.00 96.81 85 VAL A CA 1
ATOM 674 C C . VAL A 1 85 ? 2.684 -7.211 -2.775 1.00 96.81 85 VAL A C 1
ATOM 676 O O . VAL A 1 85 ? 1.724 -6.562 -3.182 1.00 96.81 85 VAL A O 1
ATOM 679 N N . CYS A 1 86 ? 3.836 -7.277 -3.434 1.00 95.38 86 CYS A N 1
ATOM 680 C CA . CYS A 1 86 ? 4.005 -6.759 -4.785 1.00 95.38 86 CYS A CA 1
ATOM 681 C C . CYS A 1 86 ? 4.104 -7.944 -5.739 1.00 95.38 86 CYS A C 1
ATOM 683 O O . CYS A 1 86 ? 5.022 -8.753 -5.612 1.00 95.38 86 CYS A O 1
ATOM 685 N N . ASN A 1 87 ? 3.157 -8.055 -6.666 1.00 94.69 87 ASN A N 1
ATOM 686 C CA . ASN A 1 87 ? 3.183 -9.074 -7.706 1.00 94.69 87 ASN A CA 1
ATOM 687 C C . ASN A 1 87 ? 2.814 -8.451 -9.053 1.00 94.69 87 ASN A C 1
ATOM 689 O O . ASN A 1 87 ? 1.951 -7.578 -9.110 1.00 94.69 87 ASN A O 1
ATOM 693 N N . ASP A 1 88 ? 3.490 -8.879 -10.119 1.00 94.38 88 ASP A N 1
ATOM 694 C CA . ASP A 1 88 ? 3.230 -8.447 -11.499 1.00 94.38 88 ASP A CA 1
ATOM 695 C C . ASP A 1 88 ? 3.177 -6.916 -11.688 1.00 94.38 88 ASP A C 1
ATOM 697 O O . ASP A 1 88 ? 2.415 -6.379 -12.489 1.00 94.38 88 ASP A O 1
ATOM 701 N N . GLY A 1 89 ? 4.008 -6.186 -10.936 1.00 92.94 89 GLY A N 1
ATOM 702 C CA . GLY A 1 89 ? 4.067 -4.725 -10.998 1.00 92.94 89 GLY A CA 1
ATOM 703 C C . GLY A 1 89 ? 2.915 -4.012 -10.289 1.00 92.94 89 GLY A C 1
ATOM 704 O O . GLY A 1 89 ? 2.740 -2.817 -10.509 1.00 92.94 89 GLY A O 1
ATOM 705 N N . VAL A 1 90 ? 2.156 -4.700 -9.435 1.00 96.06 90 VAL A N 1
ATOM 706 C CA . VAL A 1 90 ? 1.089 -4.123 -8.612 1.00 96.06 90 VAL A CA 1
ATOM 707 C C . VAL A 1 90 ? 1.374 -4.398 -7.139 1.00 96.06 90 VAL A C 1
ATOM 709 O O . VAL A 1 90 ? 1.513 -5.545 -6.715 1.00 96.06 90 VAL A O 1
ATOM 712 N N . LEU A 1 91 ? 1.439 -3.333 -6.342 1.00 97.69 91 LEU A N 1
ATOM 713 C CA . LEU A 1 91 ? 1.538 -3.415 -4.891 1.00 97.69 91 LEU A CA 1
ATOM 714 C C . LEU A 1 91 ? 0.136 -3.476 -4.289 1.00 97.69 91 LEU A C 1
ATOM 716 O O . LEU A 1 91 ? -0.670 -2.574 -4.496 1.00 97.69 91 LEU A O 1
ATOM 720 N N . LYS A 1 92 ? -0.123 -4.496 -3.477 1.00 98.19 92 LYS A N 1
ATOM 721 C CA . LYS A 1 92 ? -1.307 -4.598 -2.631 1.00 98.19 92 LYS A CA 1
ATOM 722 C C . LYS A 1 92 ? -0.897 -4.471 -1.168 1.00 98.19 92 LYS A C 1
ATOM 724 O O . LYS A 1 92 ? -0.180 -5.331 -0.663 1.00 98.19 92 LYS A O 1
ATOM 729 N N . VAL A 1 93 ? -1.366 -3.425 -0.494 1.00 98.56 93 VAL A N 1
ATOM 730 C CA . VAL A 1 93 ? -1.236 -3.260 0.961 1.00 98.56 93 VAL A CA 1
ATOM 731 C C . VAL A 1 93 ? -2.584 -3.557 1.600 1.00 98.56 93 VAL A C 1
ATOM 733 O O . VAL A 1 93 ? -3.585 -2.957 1.220 1.00 98.56 93 VAL A O 1
ATOM 736 N N . THR A 1 94 ? -2.620 -4.485 2.549 1.00 98.62 94 THR A N 1
ATOM 737 C CA . THR A 1 94 ? -3.830 -4.868 3.283 1.00 98.62 94 THR A CA 1
ATOM 738 C C . THR A 1 94 ? -3.679 -4.452 4.733 1.00 98.62 94 THR A C 1
ATOM 740 O O . THR A 1 94 ? -2.679 -4.786 5.366 1.00 98.62 94 THR A O 1
ATOM 743 N N . VAL A 1 95 ? -4.675 -3.736 5.242 1.00 98.56 95 VAL A N 1
ATOM 744 C CA . VAL A 1 95 ? -4.779 -3.311 6.638 1.00 98.56 95 VAL A CA 1
ATOM 745 C C . VAL A 1 95 ? -6.046 -3.936 7.203 1.00 98.56 95 VAL A C 1
ATOM 747 O O . VAL A 1 95 ? -7.139 -3.634 6.716 1.00 98.56 95 VAL A O 1
ATOM 750 N N . GLU A 1 96 ? -5.922 -4.840 8.173 1.00 98.31 96 GLU A N 1
ATOM 751 C CA . GLU A 1 96 ? -7.100 -5.430 8.819 1.00 98.31 96 GLU A CA 1
ATOM 752 C C . GLU A 1 96 ? -7.899 -4.367 9.583 1.00 98.31 96 GLU A C 1
ATOM 754 O O . GLU A 1 96 ? -7.388 -3.309 9.952 1.00 98.31 96 GLU A O 1
ATOM 759 N N . LYS A 1 97 ? -9.186 -4.630 9.798 1.00 97.69 97 LYS A N 1
ATOM 760 C CA . LYS A 1 97 ? -10.023 -3.820 10.678 1.00 97.69 97 LYS A CA 1
ATOM 761 C C . LYS A 1 97 ? -9.956 -4.368 12.096 1.00 97.69 97 LYS A C 1
ATOM 763 O O . LYS A 1 97 ? -10.004 -5.581 12.304 1.00 97.69 97 LYS A O 1
ATOM 768 N N . LEU A 1 98 ? -9.927 -3.464 13.067 1.00 95.88 98 LEU A N 1
ATOM 769 C CA . LEU A 1 98 ? -10.131 -3.790 14.467 1.00 95.88 98 LEU A CA 1
ATOM 770 C C . LEU A 1 98 ? -11.488 -4.491 14.639 1.00 95.88 98 LEU A C 1
ATOM 772 O O . LEU A 1 98 ? -12.461 -4.130 13.961 1.00 95.88 98 LEU A O 1
ATOM 776 N N . PRO A 1 99 ? -11.579 -5.479 15.546 1.00 89.81 99 PRO A N 1
ATOM 777 C CA . PRO A 1 99 ? -12.851 -6.101 15.862 1.00 89.81 99 PRO A CA 1
ATOM 778 C C . PRO A 1 99 ? -13.850 -5.030 16.322 1.00 89.81 99 PRO A C 1
ATOM 780 O O . PRO A 1 99 ? -13.461 -4.077 17.007 1.00 89.81 99 PRO A O 1
ATOM 783 N N . PRO A 1 100 ? -15.137 -5.157 15.951 1.00 83.56 100 PRO A N 1
ATOM 784 C CA . PRO A 1 100 ? -16.146 -4.213 16.394 1.00 83.56 100 PRO A CA 1
ATOM 785 C C . PRO A 1 100 ? -16.146 -4.156 17.927 1.00 83.56 100 PRO A C 1
ATOM 787 O O . PRO A 1 100 ? -16.022 -5.202 18.572 1.00 83.56 100 PRO A O 1
ATOM 790 N N . PRO A 1 101 ? -16.264 -2.955 18.520 1.00 77.56 101 PRO A N 1
ATOM 791 C CA . PRO A 1 101 ? -16.270 -2.818 19.966 1.00 77.56 101 PRO A CA 1
ATOM 792 C C . PRO A 1 101 ? -17.382 -3.686 20.550 1.00 77.56 101 PRO A C 1
ATOM 794 O O . PRO A 1 101 ? -18.491 -3.727 20.008 1.00 77.56 101 PRO A O 1
ATOM 797 N N . GLU A 1 102 ? -17.089 -4.370 21.658 1.00 79.12 102 GLU A N 1
ATOM 798 C CA . GLU A 1 102 ? -18.100 -5.161 22.352 1.00 79.12 102 GLU A CA 1
ATOM 799 C C . GLU A 1 102 ? -19.336 -4.292 22.630 1.00 79.12 102 GLU A C 1
ATOM 801 O O . GLU A 1 102 ? -19.195 -3.115 22.998 1.00 79.12 102 GLU A O 1
ATOM 806 N N . PRO A 1 103 ? -20.554 -4.837 22.456 1.00 77.12 103 PRO A N 1
ATOM 807 C CA . PRO A 1 103 ? -21.771 -4.087 22.709 1.00 77.12 103 PRO A CA 1
ATOM 808 C C . PRO A 1 103 ? -21.743 -3.576 24.150 1.00 77.12 103 PRO A C 1
ATOM 810 O O . PRO A 1 103 ? -21.800 -4.347 25.111 1.00 77.12 103 PRO A O 1
ATOM 813 N N . LYS A 1 104 ? -21.629 -2.252 24.308 1.00 75.31 104 LYS A N 1
ATOM 814 C CA . LYS A 1 104 ? -21.632 -1.621 25.627 1.00 75.31 104 LYS A CA 1
ATOM 815 C C . LYS A 1 104 ? -22.962 -1.957 26.294 1.00 75.31 104 LYS A C 1
ATOM 817 O O . LYS A 1 104 ? -24.018 -1.569 25.796 1.00 75.31 104 LYS A O 1
ATOM 822 N N . LYS A 1 105 ? -22.909 -2.675 27.421 1.00 78.94 105 LYS A N 1
ATOM 823 C CA . LYS A 1 105 ? -24.095 -2.935 28.247 1.00 78.94 105 LYS A CA 1
ATOM 824 C C . LYS A 1 105 ? -24.775 -1.597 28.565 1.00 78.94 105 LYS A C 1
ATOM 826 O O . LYS A 1 105 ? -24.064 -0.629 28.860 1.00 78.94 105 LYS A O 1
ATOM 831 N N . PRO A 1 106 ? -26.114 -1.519 28.500 1.00 81.06 106 PRO A N 1
ATOM 832 C CA . PRO A 1 106 ? -26.824 -0.278 28.771 1.00 81.06 106 PRO A CA 1
ATOM 833 C C . PRO A 1 106 ? -26.454 0.224 30.170 1.00 81.06 106 PRO A C 1
ATOM 835 O O . PRO A 1 106 ? -26.637 -0.478 31.166 1.00 81.06 106 PRO A O 1
ATOM 838 N N . LYS A 1 107 ? -25.897 1.437 30.247 1.00 82.50 107 LYS A N 1
ATOM 839 C CA . LYS A 1 107 ? -25.671 2.112 31.526 1.00 82.50 107 LYS A CA 1
ATOM 840 C C . LYS A 1 107 ? -27.002 2.697 31.972 1.00 82.50 107 LYS A C 1
ATOM 842 O O . LYS A 1 107 ? -27.509 3.622 31.346 1.00 82.50 107 LYS A O 1
ATOM 847 N N . THR A 1 108 ? -27.562 2.150 33.045 1.00 82.38 108 THR A N 1
ATOM 848 C CA . THR A 1 108 ? -28.710 2.768 33.711 1.00 82.38 108 THR A CA 1
ATOM 849 C C . THR A 1 108 ? -28.202 3.991 34.463 1.00 82.38 108 THR A C 1
ATOM 851 O O . THR A 1 108 ? -27.348 3.867 35.339 1.00 82.38 108 THR A O 1
ATOM 854 N N . ILE A 1 109 ? -28.683 5.172 34.085 1.00 88.06 109 ILE A N 1
ATOM 855 C CA . ILE A 1 109 ? -28.371 6.425 34.772 1.00 88.06 109 ILE A CA 1
ATOM 856 C C . ILE A 1 109 ? -29.486 6.655 35.787 1.00 88.06 109 ILE A C 1
ATOM 858 O O . ILE A 1 109 ? -30.658 6.701 35.417 1.00 88.06 109 ILE A O 1
ATOM 862 N N . GLN A 1 110 ? -29.129 6.778 37.063 1.00 83.12 110 GLN A N 1
ATOM 863 C CA . GLN A 1 110 ? -30.092 7.171 38.084 1.00 83.12 110 GLN A CA 1
ATOM 864 C C . GLN A 1 110 ? -30.444 8.647 37.892 1.00 83.12 110 GLN A C 1
ATOM 866 O O . GLN A 1 110 ? -29.562 9.504 37.833 1.00 83.12 110 GLN A O 1
ATOM 871 N N . VAL A 1 111 ? -31.737 8.937 37.770 1.00 78.69 111 VAL A N 1
ATOM 872 C CA . VAL A 1 111 ? -32.234 10.310 37.685 1.00 78.69 111 VAL A CA 1
ATOM 873 C C . VAL A 1 111 ? -32.252 10.887 39.095 1.00 78.69 111 VAL A C 1
ATOM 875 O O . VAL A 1 111 ? -33.038 10.456 39.936 1.00 78.69 111 VAL A O 1
ATOM 878 N N . GLY A 1 112 ? -31.378 11.858 39.358 1.00 77.69 112 GLY A N 1
ATOM 879 C CA . GLY A 1 112 ? -31.440 12.647 40.582 1.00 77.69 112 GLY A CA 1
ATOM 880 C C . GLY A 1 112 ? -32.691 13.519 40.565 1.00 77.69 112 GLY A C 1
ATOM 881 O O . GLY A 1 112 ? -32.850 14.356 39.677 1.00 77.69 112 GLY A O 1
ATOM 882 N N . LEU A 1 113 ? -33.584 13.323 41.533 1.00 68.12 113 LEU A N 1
ATOM 883 C CA . LEU A 1 113 ? -34.726 14.206 41.730 1.00 68.12 113 LEU A CA 1
ATOM 884 C C . LEU A 1 113 ? -34.216 15.532 42.298 1.00 68.12 113 LEU A C 1
ATOM 886 O O . LEU A 1 113 ? -33.855 15.621 43.471 1.00 68.12 113 LEU A O 1
ATOM 890 N N . SER A 1 114 ? -34.205 16.581 41.476 1.00 62.16 114 SER A N 1
ATOM 891 C CA . SER A 1 114 ? -34.187 17.940 42.000 1.00 62.16 114 SER A CA 1
ATOM 892 C C . SER A 1 114 ? -35.557 18.198 42.617 1.00 62.16 114 SER A C 1
ATOM 894 O O . SER A 1 114 ? -36.541 18.465 41.929 1.00 62.16 114 SER A O 1
ATOM 896 N N . ILE A 1 115 ? -35.649 18.061 43.939 1.00 60.47 115 ILE A N 1
ATOM 897 C CA . ILE A 1 115 ? -36.861 18.445 44.657 1.00 60.47 115 ILE A CA 1
ATOM 898 C C . ILE A 1 115 ? -36.938 19.972 44.589 1.00 60.47 115 ILE A C 1
ATOM 900 O O . ILE A 1 115 ? -36.340 20.677 45.400 1.00 60.47 115 ILE A O 1
ATOM 904 N N . PHE A 1 116 ? -37.662 20.493 43.600 1.00 56.34 116 PHE A N 1
ATOM 905 C CA . PHE A 1 116 ? -38.117 21.873 43.621 1.00 56.34 116 PHE A CA 1
ATOM 906 C C . PHE A 1 116 ? -39.174 21.952 44.726 1.00 56.34 116 PHE A C 1
ATOM 908 O O . PHE A 1 116 ? -40.313 21.540 44.524 1.00 56.34 116 PHE A O 1
ATOM 915 N N . ARG A 1 117 ? -38.774 22.367 45.935 1.00 58.56 117 ARG A N 1
ATOM 916 C CA . ARG A 1 117 ? -39.712 22.664 47.023 1.00 58.56 117 ARG A CA 1
ATOM 917 C C . ARG A 1 117 ? -40.151 24.130 46.891 1.00 58.56 117 ARG A C 1
ATOM 919 O O . ARG A 1 117 ? -39.389 25.001 47.311 1.00 58.56 117 ARG A O 1
ATOM 926 N N . PRO A 1 118 ? -41.339 24.425 46.331 1.00 56.47 118 PRO A N 1
ATOM 927 C CA . PRO A 1 118 ? -41.823 25.802 46.194 1.00 56.47 118 PRO A CA 1
ATOM 928 C C . PRO A 1 118 ? -41.990 26.514 47.549 1.00 56.47 118 PRO A C 1
ATOM 930 O O . PRO A 1 118 ? -41.775 27.718 47.637 1.00 56.47 118 PRO A O 1
ATOM 933 N N . GLU A 1 119 ? -42.247 25.770 48.630 1.00 53.78 119 GLU A N 1
ATOM 934 C CA . GLU A 1 119 ? -42.395 26.310 49.995 1.00 53.78 119 GLU A CA 1
ATOM 935 C C . GLU A 1 119 ? -41.127 27.013 50.518 1.00 53.78 119 GLU A C 1
ATOM 937 O O . GLU A 1 119 ? -41.206 27.949 51.309 1.00 53.78 119 GLU A O 1
ATOM 942 N N . VAL A 1 120 ? -39.934 26.615 50.053 1.00 55.25 120 VAL A N 1
ATOM 943 C CA . VAL A 1 120 ? -38.669 27.241 50.489 1.00 55.25 120 VAL A CA 1
ATOM 944 C C . VAL A 1 120 ? -38.469 28.605 49.815 1.00 55.25 120 VAL A C 1
ATOM 946 O O . VAL A 1 120 ? -37.781 29.467 50.358 1.00 55.25 120 VAL A O 1
ATOM 949 N N . GLN A 1 121 ? -39.099 28.834 48.656 1.00 51.75 121 GLN A N 1
ATOM 950 C CA . GLN A 1 121 ? -39.096 30.132 47.976 1.00 51.75 121 GLN A CA 1
ATOM 951 C C . GLN A 1 121 ? -40.053 31.134 48.630 1.00 51.75 121 GLN A C 1
ATOM 953 O O . GLN A 1 121 ? -39.706 32.311 48.712 1.00 51.75 121 GLN A O 1
ATOM 958 N N . GLU A 1 122 ? -41.207 30.692 49.140 1.00 48.47 122 GLU A N 1
ATOM 959 C CA . GLU A 1 122 ? -42.127 31.567 49.885 1.00 48.47 122 GLU A CA 1
ATOM 960 C C . GLU A 1 122 ? -41.502 32.055 51.196 1.00 48.47 122 GLU A C 1
ATOM 962 O O . GLU A 1 122 ? -41.513 33.255 51.467 1.00 48.47 122 GLU A O 1
ATOM 967 N N . ILE A 1 123 ? -40.834 31.168 51.942 1.00 51.69 123 ILE A N 1
ATOM 968 C CA . ILE A 1 123 ? -40.123 31.552 53.173 1.00 51.69 123 ILE A CA 1
ATOM 969 C C . ILE A 1 123 ? -38.973 32.526 52.862 1.00 51.69 123 ILE A C 1
ATOM 971 O O . ILE A 1 123 ? -38.784 33.512 53.575 1.00 51.69 123 ILE A O 1
ATOM 975 N N . ALA A 1 124 ? -38.221 32.307 51.776 1.00 49.09 124 ALA A N 1
ATOM 976 C CA . ALA A 1 124 ? -37.151 33.220 51.368 1.00 49.09 124 ALA A CA 1
ATOM 977 C C . ALA A 1 124 ? -37.672 34.613 50.952 1.00 49.09 124 ALA A C 1
ATOM 979 O O . ALA A 1 124 ? -36.985 35.610 51.180 1.00 49.09 124 ALA A O 1
ATOM 980 N N . MET A 1 125 ? -38.883 34.700 5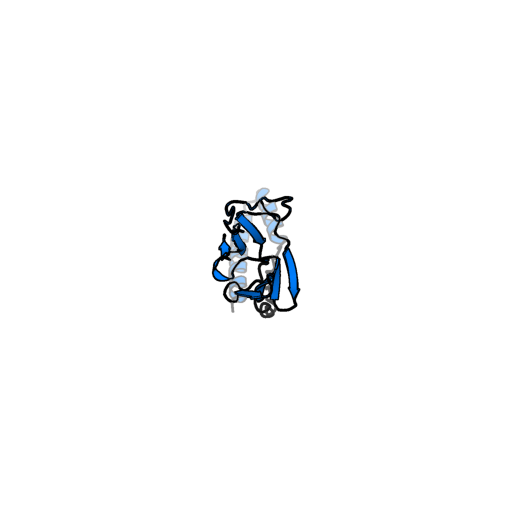0.388 1.00 48.28 125 MET A N 1
ATOM 981 C CA . MET A 1 125 ? -39.526 35.973 50.038 1.00 48.28 125 MET A CA 1
ATOM 982 C C . MET A 1 125 ? -40.119 36.696 51.261 1.00 48.28 125 MET A C 1
ATOM 984 O O . MET A 1 125 ? -39.995 37.918 51.353 1.00 48.28 125 MET A O 1
ATOM 988 N N . GLU A 1 126 ? -40.679 35.985 52.245 1.00 47.56 126 GLU A N 1
ATOM 989 C CA . GLU A 1 126 ? -41.180 36.600 53.489 1.00 47.56 126 GLU A CA 1
ATOM 990 C C . GLU A 1 126 ? -40.059 37.202 54.354 1.00 47.56 126 GLU A C 1
ATOM 992 O O . GLU A 1 126 ? -40.245 38.256 54.964 1.00 47.56 126 GLU A O 1
ATOM 997 N N . ILE A 1 127 ? -38.863 36.602 54.353 1.00 51.34 127 ILE A N 1
ATOM 998 C CA . ILE A 1 127 ? -37.706 37.099 55.122 1.00 51.34 127 ILE A CA 1
ATOM 999 C C . ILE A 1 127 ? -37.208 38.457 54.595 1.00 51.34 127 ILE A C 1
ATOM 1001 O O . ILE A 1 127 ? -36.734 39.286 55.374 1.00 51.34 127 ILE A O 1
ATOM 1005 N N . THR A 1 128 ? -37.376 38.746 53.299 1.00 51.50 128 THR A N 1
ATOM 1006 C CA . THR A 1 128 ? -37.022 40.063 52.737 1.00 51.50 128 THR A CA 1
ATOM 1007 C C . THR A 1 128 ? -37.969 41.197 53.148 1.00 51.50 128 THR A C 1
ATOM 1009 O O . THR A 1 128 ? -37.590 42.360 53.032 1.00 51.50 128 THR A O 1
ATOM 1012 N N . ASN A 1 129 ? -39.144 40.878 53.708 1.00 55.16 129 ASN A N 1
ATOM 1013 C CA . ASN A 1 129 ? -40.160 41.849 54.134 1.00 55.16 129 ASN A CA 1
ATOM 1014 C C . ASN A 1 129 ? -40.292 42.004 55.660 1.00 55.16 129 ASN A C 1
ATOM 1016 O O . ASN A 1 129 ? -41.322 42.462 56.146 1.00 55.16 129 ASN A O 1
ATOM 1020 N N . GLY A 1 130 ? -39.229 41.696 56.410 1.00 53.84 130 GLY A N 1
ATOM 1021 C CA . GLY A 1 130 ? -38.998 42.247 57.747 1.00 53.84 130 GLY A CA 1
ATOM 1022 C C . GLY A 1 130 ? -40.062 41.918 58.796 1.00 53.84 130 GLY A C 1
ATOM 1023 O O . GLY A 1 130 ? -40.893 42.757 59.126 1.00 53.84 130 GLY A O 1
ATOM 1024 N N . ASN A 1 131 ? -39.958 40.741 59.417 1.00 52.03 131 ASN A N 1
ATOM 1025 C CA . ASN A 1 131 ? -40.502 40.510 60.757 1.00 52.03 131 ASN A CA 1
ATOM 1026 C C . ASN A 1 131 ? -39.652 39.479 61.523 1.00 52.03 131 ASN A C 1
ATOM 1028 O O . ASN A 1 131 ? -39.362 38.389 61.026 1.00 52.03 131 ASN A O 1
ATOM 1032 N N . ASN A 1 132 ? -39.259 39.834 62.752 1.00 54.19 132 ASN A N 1
ATOM 1033 C CA . ASN A 1 132 ? -38.284 39.124 63.601 1.00 54.19 132 ASN A CA 1
ATOM 1034 C C . ASN A 1 132 ? -38.771 37.790 64.218 1.00 54.19 132 ASN A C 1
ATOM 1036 O O . ASN A 1 132 ? -38.042 37.186 65.001 1.00 54.19 132 ASN A O 1
ATOM 1040 N N . GLU A 1 133 ? -39.955 37.280 63.867 1.00 54.00 133 GLU A N 1
ATOM 1041 C CA . GLU A 1 133 ? -40.409 35.935 64.285 1.00 54.00 133 GLU A CA 1
ATOM 1042 C C . GLU A 1 133 ? -39.891 34.801 63.374 1.00 54.00 133 GLU A C 1
ATOM 1044 O O . GLU A 1 133 ? -40.074 33.618 63.660 1.00 54.00 133 GLU A O 1
ATOM 1049 N N . SER A 1 134 ? -39.209 35.144 62.279 1.00 51.97 134 SER A N 1
ATOM 1050 C CA . SER A 1 134 ? -38.771 34.217 61.225 1.00 51.97 134 SER A CA 1
ATOM 1051 C C . SER A 1 134 ? -37.516 33.390 61.561 1.00 51.97 134 SER A C 1
ATOM 1053 O O . SER A 1 134 ? -37.294 32.358 60.931 1.00 51.97 134 SER A O 1
ATOM 1055 N N . MET A 1 135 ? -36.735 33.755 62.590 1.00 46.09 135 MET A N 1
ATOM 1056 C CA . MET A 1 135 ? -35.547 32.980 63.003 1.00 46.09 135 MET A CA 1
ATOM 1057 C C . MET A 1 135 ? -35.892 31.619 63.628 1.00 46.09 135 MET A C 1
ATOM 1059 O O . MET A 1 135 ? -35.242 30.625 63.319 1.00 46.09 135 MET A O 1
ATOM 1063 N N . TYR A 1 136 ? -36.933 31.533 64.465 1.00 51.59 136 TYR A N 1
ATOM 1064 C CA . TYR A 1 136 ? -37.265 30.289 65.184 1.00 51.59 136 TYR A CA 1
ATOM 1065 C C . TYR A 1 136 ? -37.860 29.196 64.279 1.00 51.59 136 TYR A C 1
ATOM 1067 O O . TYR A 1 136 ? -37.766 28.005 64.584 1.00 51.59 136 TYR A O 1
ATOM 1075 N N . LYS A 1 137 ? -38.442 29.583 63.137 1.00 53.97 137 LYS A N 1
ATOM 1076 C CA . LYS A 1 137 ? -38.964 28.641 62.132 1.00 53.97 137 LYS A CA 1
ATOM 1077 C C . LYS A 1 137 ? -37.861 28.039 61.253 1.00 53.97 137 LYS A C 1
ATOM 1079 O O . LYS A 1 137 ? -38.075 27.007 60.623 1.00 53.97 137 LYS A O 1
ATOM 1084 N N . MET A 1 138 ? -36.685 28.667 61.218 1.00 50.91 138 MET A N 1
ATOM 1085 C CA . MET A 1 138 ? -35.563 28.245 60.383 1.00 50.91 138 MET A CA 1
ATOM 1086 C C . MET A 1 138 ? -34.826 27.051 61.008 1.00 50.91 138 MET A C 1
ATOM 1088 O O . MET A 1 138 ? -34.592 26.065 60.313 1.00 50.91 138 MET A O 1
ATOM 1092 N N . ASP A 1 139 ? -34.567 27.072 62.320 1.00 55.56 139 ASP A N 1
ATOM 1093 C CA . ASP A 1 139 ? -33.906 25.960 63.030 1.00 55.56 139 ASP A CA 1
ATOM 1094 C C . ASP A 1 139 ? -34.745 24.675 63.019 1.00 55.56 139 ASP A C 1
ATOM 1096 O O . ASP A 1 139 ? -34.246 23.595 62.707 1.00 55.56 139 ASP A O 1
ATOM 1100 N N . THR A 1 140 ? -36.055 24.790 63.247 1.00 58.31 140 THR A N 1
ATOM 1101 C CA . THR A 1 140 ? -36.962 23.632 63.214 1.00 58.31 140 THR A CA 1
ATOM 1102 C C . THR A 1 140 ? -37.069 23.016 61.817 1.00 58.31 140 THR A C 1
ATOM 1104 O O . THR A 1 140 ? -37.078 21.791 61.683 1.00 58.31 140 THR A O 1
ATOM 1107 N N . ALA A 1 141 ? -37.086 23.828 60.755 1.00 53.03 141 ALA A N 1
ATOM 1108 C CA . ALA A 1 141 ? -37.088 23.330 59.380 1.00 53.03 141 ALA A CA 1
ATOM 1109 C C . ALA A 1 141 ? -35.752 22.666 58.985 1.00 53.03 141 ALA A C 1
ATOM 1111 O O . ALA A 1 141 ? -35.758 21.634 58.308 1.00 53.03 141 ALA A O 1
ATOM 1112 N N . TRP A 1 142 ? -34.618 23.208 59.443 1.00 53.94 142 TRP A N 1
ATOM 1113 C CA . TRP A 1 142 ? -33.285 22.637 59.216 1.00 53.94 142 TRP A CA 1
ATOM 1114 C C . TRP A 1 142 ? -33.080 21.299 59.939 1.00 53.94 142 TRP A C 1
ATOM 1116 O O . TRP A 1 142 ? -32.542 20.362 59.341 1.00 53.94 142 TRP A O 1
ATOM 1126 N N . ASP A 1 143 ? -33.555 21.167 61.178 1.00 60.88 143 ASP A N 1
ATOM 1127 C CA . ASP A 1 143 ? -33.469 19.914 61.939 1.00 60.88 143 ASP A CA 1
ATOM 1128 C C . ASP A 1 143 ? -34.387 18.826 61.366 1.00 60.88 143 ASP A C 1
ATOM 1130 O O . ASP A 1 143 ? -33.997 17.661 61.249 1.00 60.88 143 ASP A O 1
ATOM 1134 N N . THR A 1 144 ? -35.579 19.207 60.898 1.00 58.59 144 THR A N 1
ATOM 1135 C CA . THR A 1 144 ? -36.507 18.278 60.231 1.00 58.59 144 THR A CA 1
ATOM 1136 C C . THR A 1 144 ? -35.964 17.807 58.873 1.00 58.59 144 THR A C 1
ATOM 1138 O O . THR A 1 144 ? -36.193 16.666 58.464 1.00 58.59 144 THR A O 1
ATOM 1141 N N . TRP A 1 145 ? -35.207 18.658 58.170 1.00 57.03 145 TRP A N 1
ATOM 1142 C CA . TRP A 1 145 ? -34.539 18.304 56.914 1.00 57.03 145 TRP A CA 1
ATOM 1143 C C . TRP A 1 145 ? -33.348 17.361 57.126 1.00 57.03 145 TRP A C 1
ATOM 1145 O O . TRP A 1 145 ? -33.246 16.358 56.418 1.00 57.03 145 TRP A O 1
ATOM 1155 N N . LYS A 1 146 ? -32.494 17.612 58.130 1.00 58.56 146 LYS A N 1
ATOM 1156 C CA . LYS A 1 146 ? -31.383 16.705 58.478 1.00 58.56 146 LYS A CA 1
ATOM 1157 C C . LYS A 1 146 ? -31.881 15.309 58.856 1.00 58.56 146 LYS A C 1
ATOM 1159 O O . LYS A 1 146 ? -31.351 14.331 58.339 1.00 58.56 146 LYS A O 1
ATOM 1164 N N . ASN A 1 147 ? -32.933 15.223 59.674 1.00 58.47 147 ASN A N 1
ATOM 1165 C CA . ASN A 1 147 ? -33.505 13.944 60.110 1.00 58.47 147 ASN A CA 1
ATOM 1166 C C . ASN A 1 147 ? -34.131 13.129 58.961 1.00 58.47 147 ASN A C 1
ATOM 1168 O O . ASN A 1 147 ? -34.067 11.900 58.970 1.00 58.47 147 ASN A O 1
ATOM 1172 N N . ASN A 1 148 ? -34.698 13.788 57.945 1.00 52.31 148 ASN A N 1
ATOM 1173 C CA . ASN A 1 148 ? -35.244 13.105 56.765 1.00 52.31 148 ASN A CA 1
ATOM 1174 C C . ASN A 1 148 ? -34.184 12.714 55.726 1.00 52.31 148 ASN A C 1
ATOM 1176 O O . ASN A 1 148 ? -34.416 11.806 54.939 1.00 52.31 148 ASN A O 1
ATOM 1180 N N . LEU A 1 149 ? -33.022 13.369 55.692 1.00 50.81 149 LEU A N 1
ATOM 1181 C CA . LEU A 1 149 ? -31.919 12.942 54.823 1.00 50.81 149 LEU A CA 1
ATOM 1182 C C . LEU A 1 149 ? -31.208 11.700 55.355 1.00 50.81 149 LEU A C 1
ATOM 1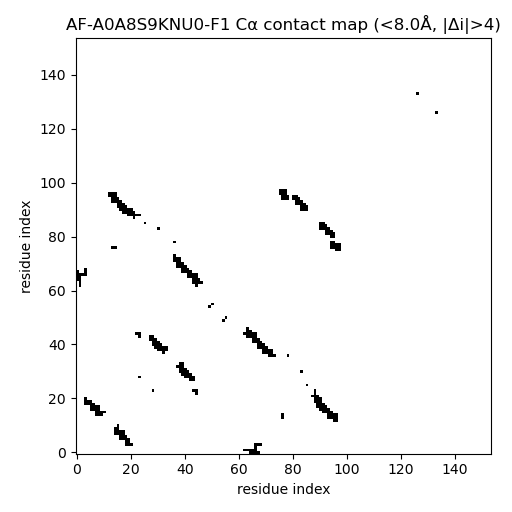184 O O . LEU A 1 149 ? -30.787 10.856 54.570 1.00 50.81 149 LEU A O 1
ATOM 1188 N N . SER A 1 150 ? -31.125 11.559 56.678 1.00 52.22 150 SER A N 1
ATOM 1189 C CA . SER A 1 150 ? -30.588 10.358 57.319 1.00 52.22 150 SER A CA 1
ATOM 1190 C C . SER A 1 150 ? -31.448 9.107 57.113 1.00 52.22 150 SER A C 1
ATOM 1192 O O 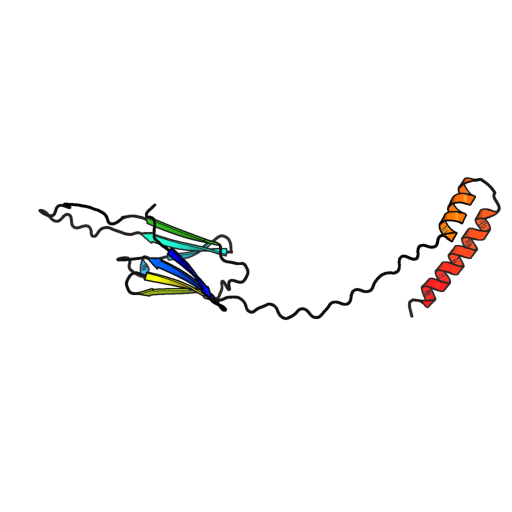. SER A 1 150 ? -30.903 8.015 57.174 1.00 52.22 150 SER A O 1
ATOM 1194 N N . SER A 1 151 ? -32.751 9.231 56.818 1.00 49.22 151 SER A N 1
ATOM 1195 C CA . SER A 1 151 ? -33.638 8.078 56.567 1.00 49.22 151 SER A CA 1
ATOM 1196 C C . SER A 1 151 ? -33.652 7.596 55.111 1.00 49.22 151 SER A C 1
ATOM 1198 O O . SER A 1 151 ? -34.265 6.578 54.810 1.00 49.22 151 SER A O 1
ATOM 1200 N N . ILE A 1 152 ? -32.989 8.322 54.204 1.00 45.94 152 ILE A N 1
ATOM 1201 C CA . ILE A 1 152 ? -32.884 7.986 52.772 1.00 45.94 152 ILE A CA 1
ATOM 1202 C C . ILE A 1 152 ? -31.519 7.334 52.459 1.00 45.94 152 ILE A C 1
ATOM 1204 O O . ILE A 1 152 ? -31.301 6.845 51.353 1.00 45.94 152 ILE A O 1
ATOM 1208 N N . ALA A 1 153 ? -30.598 7.315 53.429 1.00 43.44 153 ALA A N 1
ATOM 1209 C CA . ALA A 1 153 ? -29.247 6.769 53.290 1.00 43.44 153 ALA A CA 1
ATOM 1210 C C . ALA A 1 153 ? -29.062 5.344 53.867 1.00 43.44 153 ALA A C 1
ATOM 1212 O O . ALA A 1 153 ? -27.924 4.874 53.900 1.00 43.44 153 ALA A O 1
ATOM 1213 N N . GLU A 1 154 ? -30.138 4.662 54.285 1.00 39.00 154 GLU A N 1
ATOM 1214 C CA . GLU A 1 154 ? -30.157 3.221 54.626 1.00 39.00 154 GLU A CA 1
ATOM 1215 C C . GLU A 1 154 ? -30.834 2.378 53.537 1.00 39.00 154 GLU A C 1
ATOM 1217 O O . GLU A 1 154 ? -31.905 2.794 53.035 1.00 39.00 154 GLU A O 1
#

Foldseek 3Di:
DPPWDWDWDDDPWKIKIKTQQPPDDPVQWDWDDPPNFKTKIKGWAADPPDPPPPDDDPDDDDDGTIDMDIDGHDPQWDPVDWDWDDDPRMIMIMTTGHDDPDPPDDDDDDDDDPPPPVVVVVLVVVVVVDDPVSPVVVVVVVVVVVVVVVVVVD

Solvent-accessible surface area (backbone atoms only — not comparable to full-atom values): 9750 Å² total; per-residue (Å²): 122,52,87,64,59,68,50,80,44,83,52,99,60,28,41,38,38,42,33,61,38,72,93,53,57,69,89,58,52,46,77,49,74,43,94,95,45,29,40,35,43,33,38,61,41,76,74,85,92,61,79,45,94,91,54,76,85,89,75,86,83,79,78,67,44,58,38,76,46,78,42,82,55,62,91,55,52,28,83,90,48,64,48,75,50,69,55,98,34,33,35,40,38,39,31,32,42,50,76,80,78,74,83,76,73,86,79,83,76,84,82,79,80,78,79,81,59,67,69,62,55,53,56,59,56,52,63,76,67,71,63,92,75,58,64,70,58,47,57,56,52,51,53,55,50,54,60,55,53,62,67,70,75,112

Sequence (154 aa):
MAATPADVIEHPNAYVFVVDMPGIKGEEIKVQVENENVLVVSGERQRENKESEGVKYVRMERRIGKFMRKFQLPENADLEKISAVCNDGVLKVTVEKLPPPEPKKPKTIQVGLSIFRPEVQEIAMEITNGNNESMYKMDTAWDTWKNNLSSIAE

Organism: Brassica cretica (NCBI:txid69181)

Mean predicted aligned error: 15.17 Å